Protein AF-X1J7U0-F1 (afdb_monomer_lite)

Radius of gyration: 18.51 Å; chains: 1; bounding box: 41×26×52 Å

Sequence (102 aa):
MEYYNYDGSIAEMCGNGIRCMARFAYENNLIKSKNISIETLAGIKKISIDTKDNKVENIKVDMGTPELRPENIPVNIKNKTEIFNHKISIDSKEFFINCVSI

InterPro domains:
  IPR001653 Diaminopimelate epimerase, DapF [PF01678] (1-67)
  IPR001653 Diaminopimelate epimerase, DapF [PTHR31689] (1-102)
  IPR018510 Diaminopimelate epimerase, active site [PS01326] (5-19)

Structure (mmCIF, N/CA/C/O backbone):
data_AF-X1J7U0-F1
#
_entry.id   AF-X1J7U0-F1
#
loop_
_atom_site.group_PDB
_atom_site.id
_atom_site.type_symbol
_atom_site.label_atom_id
_atom_site.label_alt_id
_atom_site.label_comp_id
_atom_site.label_asym_id
_atom_site.label_entity_id
_atom_site.label_seq_id
_atom_site.pdbx_PDB_ins_code
_atom_site.Cartn_x
_atom_site.Cartn_y
_atom_site.Cartn_z
_atom_site.occupancy
_atom_site.B_iso_or_equiv
_atom_site.auth_seq_id
_atom_site.auth_comp_id
_atom_site.auth_asym_id
_atom_site.auth_atom_id
_atom_site.pdbx_PDB_model_num
ATOM 1 N N . MET A 1 1 ? -7.525 -9.743 5.794 1.00 92.44 1 MET A N 1
ATOM 2 C CA . MET A 1 1 ? -8.256 -9.031 4.733 1.00 92.44 1 MET A CA 1
ATOM 3 C C . MET A 1 1 ? -8.063 -9.825 3.468 1.00 92.44 1 MET A C 1
ATOM 5 O O . MET A 1 1 ? -6.938 -9.923 2.995 1.00 92.44 1 MET A O 1
ATOM 9 N N . GLU A 1 2 ? -9.147 -10.374 2.948 1.00 95.19 2 GLU A N 1
ATOM 10 C CA . GL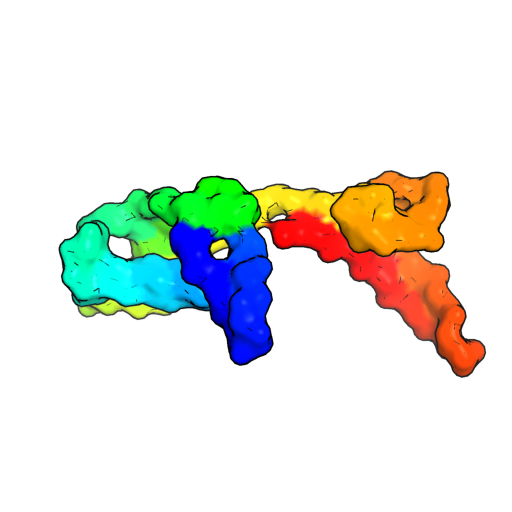U A 1 2 ? -9.192 -10.897 1.587 1.00 95.19 2 GLU A CA 1
ATOM 11 C C . GLU A 1 2 ? -9.812 -9.817 0.706 1.00 95.19 2 GLU A C 1
ATOM 13 O O . GLU A 1 2 ? -10.820 -9.217 1.088 1.00 95.19 2 GLU A O 1
ATOM 18 N N . TYR A 1 3 ? -9.181 -9.520 -0.426 1.00 95.56 3 TYR A N 1
ATOM 19 C CA . TYR A 1 3 ? -9.652 -8.490 -1.341 1.00 95.56 3 TYR A CA 1
ATOM 20 C C . TYR A 1 3 ? -9.891 -9.099 -2.717 1.00 95.56 3 TYR A C 1
ATOM 22 O O . TYR A 1 3 ? -8.975 -9.645 -3.328 1.00 95.56 3 TYR A O 1
ATOM 30 N N . TYR A 1 4 ? -11.124 -8.974 -3.198 1.00 96.19 4 TYR A N 1
ATOM 31 C CA . TYR A 1 4 ? -11.536 -9.426 -4.519 1.00 96.19 4 TYR A CA 1
ATOM 32 C C . TYR A 1 4 ? -11.652 -8.206 -5.432 1.00 96.19 4 TYR A C 1
ATOM 34 O O . TYR A 1 4 ? -12.327 -7.227 -5.099 1.00 96.19 4 TYR A O 1
ATOM 42 N N . ASN A 1 5 ? -10.970 -8.253 -6.570 1.00 95.38 5 ASN A N 1
ATOM 43 C CA . ASN A 1 5 ? -11.113 -7.267 -7.629 1.00 95.38 5 ASN A CA 1
ATOM 44 C C . ASN A 1 5 ? -12.500 -7.373 -8.275 1.00 95.38 5 ASN A C 1
ATOM 46 O O . ASN A 1 5 ? -13.217 -8.360 -8.114 1.00 95.38 5 ASN A O 1
ATOM 50 N N . TYR A 1 6 ? -12.872 -6.349 -9.045 1.00 95.81 6 TYR A N 1
ATOM 51 C CA . TYR A 1 6 ? -14.152 -6.315 -9.760 1.00 95.81 6 TYR A CA 1
ATOM 52 C C . TYR A 1 6 ? -14.344 -7.512 -10.712 1.00 95.81 6 TYR A C 1
ATOM 54 O O . TYR A 1 6 ? -15.466 -7.969 -10.903 1.00 95.81 6 TYR A O 1
ATOM 62 N N . ASP A 1 7 ? -13.254 -8.039 -11.273 1.00 96.88 7 ASP A N 1
ATOM 63 C CA . ASP A 1 7 ? -13.250 -9.216 -12.149 1.00 96.88 7 ASP A CA 1
ATOM 64 C C . ASP A 1 7 ? -13.273 -10.561 -11.393 1.00 96.88 7 ASP A C 1
ATOM 66 O O . ASP A 1 7 ? -13.235 -11.621 -12.015 1.00 96.88 7 ASP A O 1
ATOM 70 N N . GLY A 1 8 ? -13.336 -10.534 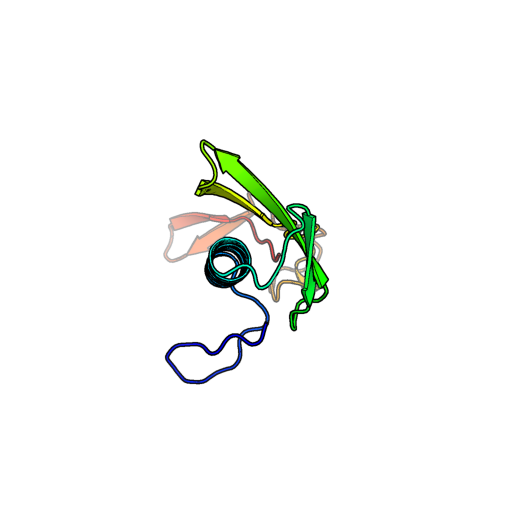-10.057 1.00 96.75 8 GLY A N 1
ATOM 71 C CA . GLY A 1 8 ? -13.350 -11.714 -9.193 1.00 96.75 8 GLY A CA 1
ATOM 72 C C . GLY A 1 8 ? -11.970 -12.286 -8.861 1.00 96.75 8 GLY A C 1
ATOM 73 O O . GLY A 1 8 ? -11.888 -13.201 -8.041 1.00 96.75 8 GLY A O 1
ATOM 74 N N . SER A 1 9 ? -10.884 -11.760 -9.439 1.00 96.31 9 SER A N 1
ATOM 75 C CA . SER A 1 9 ? -9.527 -12.164 -9.057 1.00 96.31 9 SER A CA 1
ATOM 76 C C . SER A 1 9 ? -9.202 -11.724 -7.625 1.00 96.31 9 SER A C 1
ATOM 78 O O . SER A 1 9 ? -9.671 -10.686 -7.153 1.00 96.31 9 SER A O 1
ATOM 80 N N . ILE A 1 10 ? -8.390 -12.509 -6.915 1.00 95.81 10 ILE A N 1
ATOM 81 C CA . ILE A 1 10 ? -7.936 -12.157 -5.566 1.00 95.81 10 ILE A CA 1
ATOM 82 C C . ILE A 1 10 ? -6.684 -11.290 -5.688 1.00 95.81 10 ILE A C 1
ATOM 84 O O . ILE A 1 10 ? -5.693 -11.708 -6.285 1.00 95.81 10 ILE A O 1
ATOM 88 N N . ALA A 1 11 ? -6.724 -10.091 -5.110 1.00 93.25 11 ALA A N 1
ATOM 89 C CA . ALA A 1 11 ? -5.559 -9.224 -5.009 1.00 93.25 11 ALA A CA 1
ATOM 90 C C . ALA A 1 11 ? -4.803 -9.501 -3.710 1.00 93.25 11 ALA A C 1
ATOM 92 O O . ALA A 1 11 ? -5.409 -9.738 -2.661 1.00 93.25 11 ALA A O 1
ATOM 93 N N . GLU A 1 12 ? -3.478 -9.379 -3.750 1.00 91.75 12 GLU A N 1
ATOM 94 C CA . GLU A 1 12 ? -2.668 -9.578 -2.549 1.00 91.75 12 GLU A CA 1
ATOM 95 C C . GLU A 1 12 ? -2.946 -8.506 -1.481 1.00 91.75 12 GLU A C 1
ATOM 97 O O . GLU A 1 12 ? -2.909 -8.766 -0.272 1.00 91.75 12 GLU A O 1
ATOM 102 N N . MET A 1 13 ? -3.233 -7.279 -1.936 1.00 90.38 13 MET A N 1
ATOM 103 C CA . MET A 1 13 ? -3.444 -6.110 -1.092 1.00 90.38 13 MET A CA 1
ATOM 104 C C . MET A 1 13 ? -4.207 -5.007 -1.840 1.00 90.38 13 MET A C 1
ATOM 106 O O . MET A 1 13 ? -4.076 -4.842 -3.050 1.00 90.38 13 MET A O 1
ATOM 110 N N . CYS A 1 14 ? -4.978 -4.204 -1.104 1.00 93.44 14 CYS A N 1
ATOM 111 C CA . CYS A 1 14 ? -5.525 -2.939 -1.591 1.00 93.44 14 CYS A CA 1
ATOM 112 C C . CYS A 1 14 ? -5.362 -1.862 -0.513 1.00 93.44 14 CYS A C 1
ATOM 114 O O . CYS A 1 14 ? -6.036 -1.896 0.521 1.00 93.44 14 CYS A O 1
ATOM 116 N N . GLY A 1 15 ? -4.484 -0.882 -0.756 1.00 92.94 15 GLY A N 1
ATOM 117 C CA . GLY A 1 15 ? -4.158 0.150 0.234 1.00 92.94 15 GLY A CA 1
ATOM 118 C C . GLY A 1 15 ? -5.361 1.017 0.607 1.00 92.94 15 GLY A C 1
ATOM 119 O O . GLY A 1 15 ? -5.494 1.446 1.751 1.00 92.94 15 GLY A O 1
ATOM 120 N N . ASN A 1 16 ? -6.277 1.244 -0.335 1.00 95.44 16 ASN A N 1
ATOM 121 C CA . ASN A 1 16 ? -7.527 1.954 -0.064 1.00 95.44 16 ASN A CA 1
ATOM 122 C C . ASN A 1 16 ? -8.494 1.072 0.737 1.00 95.44 16 ASN A C 1
ATOM 124 O O . ASN A 1 16 ? -9.025 1.511 1.758 1.00 95.44 16 ASN A O 1
ATOM 128 N N . GLY A 1 17 ? -8.659 -0.186 0.315 1.00 96.12 17 GLY A N 1
ATOM 129 C CA . GLY A 1 17 ? -9.546 -1.153 0.957 1.00 96.12 17 GLY A CA 1
ATOM 130 C C . GLY A 1 17 ? -9.195 -1.393 2.423 1.00 96.12 17 GLY A C 1
ATOM 131 O O . GLY A 1 17 ? -10.077 -1.339 3.278 1.00 96.12 17 GLY A O 1
ATOM 132 N N . ILE A 1 18 ? -7.908 -1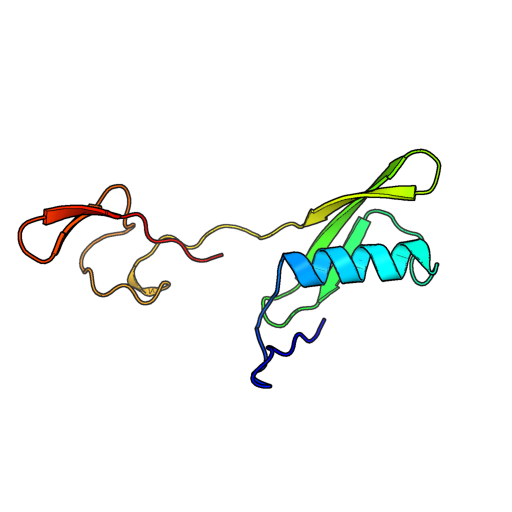.551 2.746 1.00 97.00 18 ILE A N 1
ATOM 133 C CA . ILE A 1 18 ? -7.470 -1.803 4.125 1.00 97.00 18 ILE A CA 1
ATOM 134 C C . ILE A 1 18 ? -7.740 -0.609 5.057 1.00 97.00 18 ILE A C 1
ATOM 136 O O . ILE A 1 18 ? -8.107 -0.808 6.215 1.00 97.00 18 ILE A O 1
ATOM 140 N N . ARG A 1 19 ? -7.653 0.636 4.556 1.00 97.94 19 ARG A N 1
ATOM 141 C CA . ARG A 1 19 ? -8.048 1.830 5.326 1.00 97.94 19 ARG A CA 1
ATOM 142 C C . ARG A 1 19 ? -9.552 1.851 5.575 1.00 97.94 19 ARG A C 1
ATOM 144 O O . ARG A 1 19 ? -9.976 2.080 6.704 1.00 97.94 19 ARG A O 1
ATOM 151 N N . CYS A 1 20 ? -10.359 1.568 4.554 1.00 97.25 20 CYS A N 1
ATOM 152 C CA . CYS A 1 20 ? -11.812 1.477 4.702 1.00 97.25 20 CYS A CA 1
ATOM 153 C C . CYS A 1 20 ? -12.217 0.382 5.700 1.00 97.25 20 CYS A C 1
ATOM 155 O O . CYS A 1 20 ? -13.049 0.629 6.570 1.00 97.25 20 CYS A O 1
ATOM 157 N N . MET A 1 21 ? -11.584 -0.792 5.632 1.00 97.00 21 MET A N 1
ATOM 158 C CA . MET A 1 21 ? -11.814 -1.896 6.565 1.00 97.00 21 MET A CA 1
ATOM 159 C C . MET A 1 21 ? -11.448 -1.513 8.006 1.00 97.00 21 MET A C 1
ATOM 161 O O . MET A 1 21 ? -12.237 -1.749 8.919 1.00 97.00 21 MET A O 1
ATOM 165 N N . ALA A 1 22 ? -10.281 -0.897 8.224 1.00 97.69 22 ALA A N 1
ATOM 166 C CA . ALA A 1 22 ? -9.853 -0.459 9.552 1.00 97.69 22 ALA A CA 1
ATOM 167 C C . ALA A 1 22 ? -10.796 0.605 10.140 1.00 97.69 22 ALA A C 1
ATOM 169 O O . ALA A 1 22 ? -11.160 0.520 11.315 1.00 97.69 22 ALA A O 1
ATOM 170 N N . ARG A 1 23 ? -11.255 1.558 9.315 1.00 97.50 23 ARG A N 1
ATOM 171 C CA . ARG A 1 23 ? -12.275 2.541 9.706 1.00 97.50 23 ARG A CA 1
ATOM 172 C C . ARG A 1 23 ? -13.567 1.856 10.130 1.00 97.50 23 ARG A C 1
ATOM 174 O O . ARG A 1 23 ? -14.062 2.127 11.219 1.00 97.50 23 ARG A O 1
ATOM 181 N N . PHE A 1 24 ? -14.077 0.957 9.289 1.00 96.56 24 PHE A N 1
ATOM 182 C CA . PHE A 1 24 ? -15.305 0.214 9.551 1.00 96.56 24 PHE A CA 1
ATOM 183 C C . PHE A 1 24 ? -15.215 -0.561 10.868 1.00 96.56 24 PHE A C 1
ATOM 185 O O . PHE A 1 24 ? -16.118 -0.463 11.696 1.00 96.56 24 PHE A O 1
ATOM 192 N N . ALA A 1 25 ? -14.115 -1.282 11.095 1.00 96.81 25 ALA A N 1
ATOM 193 C CA . ALA A 1 25 ? -13.917 -2.053 12.316 1.00 96.81 25 ALA A CA 1
ATOM 194 C C . ALA A 1 25 ? -13.900 -1.164 13.571 1.00 96.81 25 ALA A C 1
ATOM 196 O O . ALA A 1 25 ? -14.472 -1.541 14.594 1.00 96.81 25 ALA A O 1
ATOM 197 N N . TYR A 1 26 ? -13.271 0.012 13.494 1.00 96.44 26 TYR A N 1
ATOM 198 C CA . TYR A 1 26 ? -13.200 0.953 14.610 1.00 96.44 26 TYR A CA 1
ATOM 199 C C . TYR A 1 26 ? -14.548 1.630 14.888 1.00 96.44 26 TYR A C 1
ATOM 201 O O . TYR A 1 26 ? -15.027 1.602 16.018 1.00 96.44 26 TYR A O 1
ATOM 209 N N . GLU A 1 27 ? -15.199 2.186 13.862 1.00 95.38 27 GLU A N 1
ATOM 210 C CA . GLU A 1 27 ? -16.481 2.895 14.007 1.00 95.38 27 GLU A CA 1
ATOM 211 C C . GLU A 1 27 ? -17.628 1.959 14.434 1.00 95.38 27 GLU A C 1
ATOM 213 O O . GLU A 1 27 ? -18.551 2.398 15.117 1.00 95.38 27 GLU A O 1
ATOM 218 N N . ASN A 1 28 ? -17.547 0.662 14.113 1.00 96.12 28 ASN A N 1
ATOM 219 C CA . ASN A 1 28 ? -18.512 -0.355 14.555 1.00 96.12 28 ASN A CA 1
ATOM 220 C C . ASN A 1 28 ? -18.110 -1.066 15.860 1.00 96.12 28 ASN A C 1
ATOM 222 O O . ASN A 1 28 ? -18.710 -2.079 16.214 1.00 96.12 28 ASN A O 1
ATOM 226 N N . ASN A 1 29 ? -17.110 -0.561 16.593 1.00 95.31 29 ASN A N 1
ATOM 227 C CA . ASN A 1 29 ? -16.641 -1.125 17.866 1.00 95.31 29 ASN A CA 1
ATOM 228 C C . ASN A 1 29 ? -16.190 -2.602 17.802 1.00 95.31 29 ASN A C 1
ATOM 230 O O . ASN A 1 29 ? -16.147 -3.277 18.832 1.00 95.31 29 ASN A O 1
ATOM 234 N N . LEU A 1 30 ? -15.819 -3.109 16.619 1.00 96.81 30 LEU A N 1
ATOM 235 C CA . LEU A 1 30 ? -15.228 -4.448 16.458 1.00 96.81 30 LEU A CA 1
ATOM 236 C C . LEU A 1 30 ? -13.795 -4.490 17.003 1.00 96.81 30 LEU A C 1
ATOM 238 O O . LEU A 1 30 ? -13.297 -5.535 17.414 1.00 96.81 30 LEU A O 1
ATOM 242 N N . ILE A 1 31 ? -13.142 -3.329 17.030 1.00 96.12 31 ILE A N 1
ATOM 243 C CA . ILE A 1 31 ? -11.849 -3.093 17.665 1.00 96.12 31 ILE A CA 1
ATOM 244 C C . ILE A 1 31 ? -11.933 -1.836 18.534 1.00 96.12 31 ILE A C 1
ATOM 246 O O . ILE A 1 31 ? -12.707 -0.924 18.257 1.00 96.12 31 ILE A O 1
ATOM 250 N N . LYS A 1 32 ? -11.105 -1.774 19.580 1.00 93.50 32 LYS A N 1
ATOM 251 C CA . LYS A 1 32 ? -10.973 -0.586 20.449 1.00 93.50 32 LYS A CA 1
ATOM 252 C C . LYS A 1 32 ? -9.604 0.083 20.346 1.00 93.50 32 LYS A C 1
ATOM 254 O O . LYS A 1 32 ? -9.464 1.265 20.650 1.00 93.50 32 LYS A O 1
ATOM 259 N N . SER A 1 33 ? -8.585 -0.673 19.934 1.00 96.38 33 SER A N 1
ATOM 260 C CA . SER A 1 33 ? -7.230 -0.149 19.772 1.00 96.38 33 SER A CA 1
ATOM 261 C C . SER A 1 33 ? -7.140 0.740 18.536 1.00 96.38 33 SER A C 1
ATOM 263 O O . SER A 1 33 ? -7.688 0.415 17.486 1.00 96.38 33 SER A O 1
ATOM 265 N N . LYS A 1 34 ? -6.391 1.838 18.660 1.00 96.56 34 LYS A N 1
ATOM 266 C CA . LYS A 1 34 ? -6.017 2.699 17.530 1.00 96.56 34 LYS A CA 1
ATOM 267 C C . LYS A 1 34 ? -4.802 2.177 16.768 1.00 96.56 34 LYS A C 1
ATOM 269 O O . LYS A 1 34 ? -4.585 2.592 15.641 1.00 96.56 34 LYS A O 1
ATOM 274 N N . ASN A 1 35 ? -4.024 1.275 17.366 1.00 98.00 35 ASN A N 1
ATOM 275 C CA . ASN A 1 35 ? -2.908 0.602 16.709 1.00 98.00 35 ASN A CA 1
ATOM 276 C C . ASN A 1 35 ? -3.252 -0.876 16.559 1.00 98.00 35 ASN A C 1
ATOM 278 O O . ASN A 1 35 ? -3.438 -1.575 17.560 1.00 98.00 35 ASN A O 1
ATOM 282 N N . ILE A 1 36 ? -3.375 -1.334 15.320 1.00 97.56 36 ILE A N 1
ATOM 283 C CA . ILE A 1 36 ? -3.796 -2.698 14.994 1.00 97.56 36 ILE A CA 1
ATOM 284 C C . ILE A 1 36 ? -2.873 -3.310 13.947 1.00 97.56 36 ILE A C 1
ATOM 286 O O . ILE A 1 36 ? -2.103 -2.621 13.279 1.00 97.56 36 ILE A O 1
ATOM 290 N N . SER A 1 37 ? -2.969 -4.626 13.805 1.00 97.69 37 SER A N 1
ATOM 291 C CA . SER A 1 37 ? -2.360 -5.373 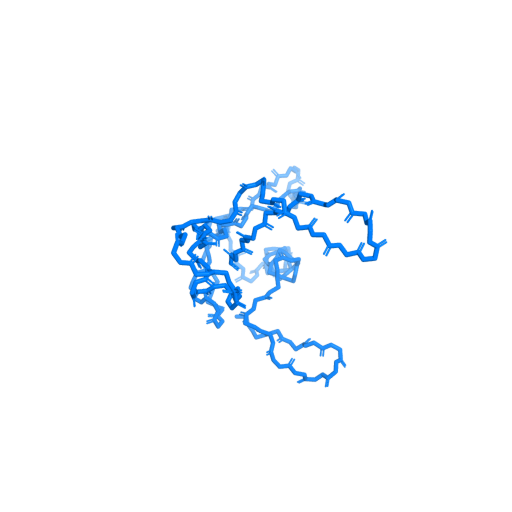12.710 1.00 97.69 37 SER A CA 1
ATOM 292 C C . SER A 1 37 ? -3.462 -6.065 11.922 1.00 97.69 37 SER A C 1
ATOM 294 O O . SER A 1 37 ? -4.375 -6.634 12.519 1.00 97.69 37 SER A O 1
ATOM 296 N N . ILE A 1 38 ? -3.391 -5.996 10.596 1.00 96.50 38 ILE A N 1
ATOM 297 C CA . ILE A 1 38 ? -4.303 -6.703 9.697 1.00 96.50 38 ILE A CA 1
ATOM 298 C C . ILE A 1 38 ? -3.470 -7.645 8.835 1.00 96.50 38 ILE A C 1
ATOM 300 O O . ILE A 1 38 ? -2.540 -7.219 8.154 1.00 96.50 38 ILE A O 1
ATOM 304 N N . GLU A 1 39 ? -3.809 -8.927 8.872 1.00 96.50 39 GLU A N 1
ATOM 305 C CA . GLU A 1 39 ? -3.241 -9.935 7.981 1.00 96.50 39 GLU A CA 1
ATOM 306 C C . GLU A 1 39 ? -3.777 -9.741 6.558 1.00 96.50 39 GLU A C 1
ATOM 308 O O . GLU A 1 39 ? -4.973 -9.510 6.364 1.00 96.50 39 GLU A O 1
ATOM 313 N N . THR A 1 40 ? -2.900 -9.809 5.562 1.00 95.06 40 THR A N 1
ATOM 314 C CA . THR A 1 40 ? -3.222 -9.757 4.129 1.00 95.06 40 THR A CA 1
ATOM 315 C C . THR A 1 40 ? -2.398 -10.819 3.409 1.00 95.06 40 THR A C 1
ATOM 317 O O . THR A 1 40 ? -1.458 -11.360 3.992 1.00 95.06 40 THR A O 1
ATOM 320 N N . LEU A 1 41 ? -2.697 -11.093 2.140 1.00 93.12 41 LEU A N 1
ATOM 321 C CA . LEU A 1 41 ? -1.854 -11.982 1.336 1.00 93.12 41 LEU A CA 1
ATOM 322 C C . LEU A 1 41 ? -0.460 -11.377 1.083 1.00 93.12 41 LEU A C 1
ATOM 324 O O . LEU A 1 41 ? 0.512 -12.117 1.006 1.00 93.12 41 LEU A O 1
ATOM 328 N N . ALA A 1 42 ? -0.327 -10.046 1.095 1.00 91.00 42 ALA A N 1
ATOM 329 C CA . ALA A 1 42 ? 0.961 -9.339 1.104 1.00 91.00 42 ALA A CA 1
ATOM 330 C C . ALA A 1 42 ? 1.611 -9.239 2.509 1.00 91.00 42 ALA A C 1
ATOM 332 O O . ALA A 1 42 ? 2.389 -8.316 2.787 1.00 91.00 42 ALA A O 1
ATOM 333 N N . GLY A 1 43 ? 1.250 -10.136 3.433 1.00 93.06 43 GLY A N 1
ATOM 334 C CA . GLY A 1 43 ? 1.742 -10.177 4.810 1.00 93.06 43 GLY A CA 1
ATOM 335 C C . GLY A 1 43 ? 0.970 -9.286 5.791 1.00 93.06 43 GLY A C 1
ATOM 336 O O . GLY A 1 43 ? -0.063 -8.690 5.474 1.00 93.06 43 GLY A O 1
ATOM 337 N N . ILE A 1 44 ? 1.466 -9.203 7.028 1.00 95.94 44 ILE A N 1
ATOM 338 C CA . ILE A 1 44 ? 0.845 -8.412 8.100 1.00 95.94 44 ILE A CA 1
ATOM 339 C C . ILE A 1 44 ? 1.141 -6.924 7.893 1.00 95.94 44 ILE A C 1
ATOM 341 O O . ILE A 1 44 ? 2.301 -6.522 7.802 1.00 95.94 44 ILE A O 1
ATOM 345 N N . LYS A 1 45 ? 0.096 -6.093 7.890 1.00 95.88 45 LYS A N 1
ATOM 346 C CA . LYS A 1 45 ? 0.205 -4.631 7.799 1.00 95.88 45 LYS A CA 1
ATOM 347 C C . LYS A 1 45 ? -0.135 -3.983 9.136 1.00 95.88 45 LYS A C 1
ATOM 349 O O . LYS A 1 45 ? -1.151 -4.313 9.754 1.00 95.88 45 LYS A O 1
ATOM 354 N N . LYS A 1 46 ? 0.709 -3.049 9.580 1.00 97.94 46 LYS A N 1
ATOM 355 C CA . LYS A 1 46 ? 0.486 -2.255 10.797 1.00 97.94 46 LYS A CA 1
ATOM 356 C C . LYS A 1 46 ? -0.325 -1.016 10.453 1.00 97.94 46 LYS A C 1
ATOM 358 O O . LYS A 1 46 ? -0.051 -0.349 9.458 1.00 97.94 46 LYS A O 1
ATOM 363 N N . ILE A 1 47 ? -1.323 -0.715 11.272 1.00 98.19 47 ILE A N 1
ATOM 364 C CA . ILE A 1 47 ? -2.256 0.381 11.025 1.00 98.19 47 ILE A CA 1
ATOM 365 C C . ILE A 1 47 ? -2.372 1.239 12.275 1.00 98.19 47 ILE A C 1
ATOM 367 O O . ILE A 1 47 ? -2.559 0.713 13.373 1.00 98.19 47 ILE A O 1
ATOM 371 N N . SER A 1 48 ? -2.322 2.555 12.079 1.00 98.38 48 SER A N 1
ATOM 372 C CA . SER A 1 48 ? -2.593 3.554 13.111 1.00 98.38 48 SER A CA 1
ATOM 373 C C . SER A 1 48 ? -3.803 4.397 12.716 1.00 98.38 48 SER A C 1
ATOM 375 O O . SER A 1 48 ? -3.870 4.932 11.609 1.00 98.38 48 SER A O 1
ATOM 377 N N . ILE A 1 49 ? -4.766 4.499 13.626 1.00 98.19 49 ILE A N 1
ATOM 378 C CA . ILE A 1 49 ? -6.040 5.193 13.445 1.00 98.19 49 ILE A CA 1
ATOM 379 C C . ILE A 1 49 ? -5.992 6.501 14.234 1.00 98.19 49 ILE A C 1
ATOM 381 O O . ILE A 1 49 ? -5.958 6.499 15.466 1.00 98.19 49 ILE A O 1
ATOM 385 N N . ASP A 1 50 ? -6.027 7.616 13.515 1.00 97.56 50 ASP A N 1
ATOM 386 C CA . ASP A 1 50 ? -6.103 8.952 14.091 1.00 97.56 50 ASP A CA 1
ATOM 387 C C . ASP A 1 50 ? -7.575 9.372 14.185 1.00 97.56 50 ASP A C 1
ATOM 389 O O . ASP A 1 50 ? -8.343 9.267 13.223 1.00 97.56 50 ASP A O 1
ATOM 393 N N . THR A 1 51 ? -7.985 9.842 15.362 1.00 95.94 51 THR A N 1
ATOM 394 C CA . THR A 1 51 ? -9.377 10.216 15.643 1.00 95.94 51 THR A CA 1
ATOM 395 C C . THR A 1 51 ? -9.467 11.644 16.152 1.00 95.94 51 THR A C 1
ATOM 397 O O . THR A 1 51 ? -8.677 12.023 17.020 1.00 95.94 51 THR A O 1
ATOM 400 N N . LYS A 1 52 ? -10.512 12.360 15.750 1.00 95.31 52 LYS A N 1
ATOM 401 C CA . LYS A 1 52 ? -10.865 13.691 16.242 1.00 95.31 52 LYS A CA 1
ATOM 402 C C . LYS A 1 52 ? -12.344 13.713 16.610 1.00 95.31 52 LYS A C 1
ATOM 404 O O . LYS A 1 52 ? -13.165 13.201 15.856 1.00 95.31 52 LYS A O 1
AT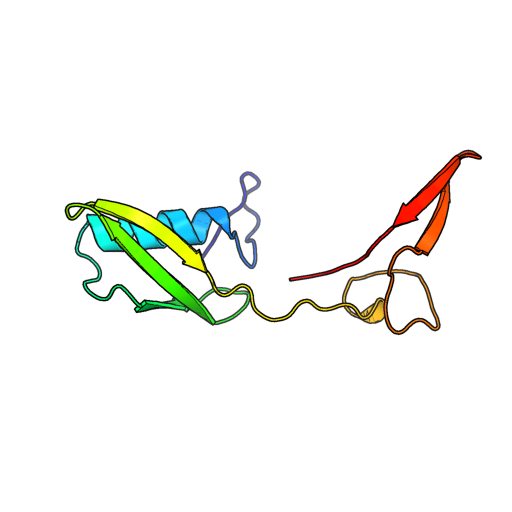OM 409 N N . ASP A 1 53 ? -12.676 14.225 17.794 1.00 92.12 53 ASP A N 1
ATOM 410 C CA . ASP A 1 53 ? -14.054 14.274 18.314 1.00 92.12 53 ASP A CA 1
ATOM 411 C C . ASP A 1 53 ? -14.788 12.918 18.245 1.00 92.12 53 ASP A C 1
ATOM 413 O O . ASP A 1 53 ? -15.940 12.823 17.824 1.00 92.12 53 ASP A O 1
ATOM 417 N N . ASN A 1 54 ? -14.089 11.841 18.625 1.00 83.88 54 ASN A N 1
ATOM 418 C CA . ASN A 1 54 ? -14.558 10.447 18.558 1.00 83.88 54 ASN A CA 1
ATOM 419 C C . ASN A 1 54 ? -14.909 9.928 17.150 1.00 83.88 54 ASN A C 1
ATOM 421 O O . ASN A 1 54 ? -15.532 8.876 17.024 1.00 83.88 54 ASN A O 1
ATOM 425 N N . LYS A 1 55 ? -14.480 10.613 16.087 1.00 90.31 55 LYS A N 1
ATOM 426 C CA . LYS A 1 55 ? -14.609 10.157 14.697 1.00 90.31 55 LYS A CA 1
ATOM 427 C C . LYS A 1 55 ? -13.242 9.854 14.107 1.00 90.31 55 LYS A C 1
ATOM 429 O O . LYS A 1 55 ? -12.256 10.503 14.452 1.00 90.31 55 LYS A O 1
ATOM 434 N N . VAL A 1 56 ? -13.174 8.871 13.212 1.00 95.81 56 VAL A N 1
ATOM 435 C CA . VAL A 1 56 ? -11.943 8.579 12.467 1.00 95.81 56 VAL A CA 1
ATOM 436 C C . VAL A 1 56 ? -11.669 9.729 11.500 1.00 95.81 56 VAL A C 1
ATOM 438 O O . VAL A 1 56 ? -12.518 10.060 10.674 1.00 95.81 56 VAL A O 1
ATOM 441 N N . GLU A 1 57 ? -10.485 10.328 11.607 1.00 96.75 57 GLU A N 1
ATOM 442 C CA . GLU A 1 57 ? -10.039 11.428 10.745 1.00 96.75 57 GLU A CA 1
ATOM 443 C C . GLU A 1 57 ? -9.065 10.911 9.684 1.00 96.75 57 GLU A C 1
ATOM 445 O O . GLU A 1 57 ? -9.261 11.151 8.496 1.00 96.75 57 GLU A O 1
ATOM 450 N N . ASN A 1 58 ? -8.054 10.142 10.101 1.00 97.38 58 ASN A N 1
ATOM 451 C CA . ASN A 1 58 ? -7.041 9.580 9.212 1.00 97.38 58 ASN A CA 1
ATOM 452 C C . ASN A 1 58 ? -6.684 8.148 9.607 1.00 97.38 58 ASN A C 1
ATOM 454 O O . ASN A 1 58 ? -6.798 7.745 10.764 1.00 97.38 58 ASN A O 1
ATOM 458 N N . ILE A 1 59 ? -6.213 7.379 8.627 1.00 98.06 59 ILE A N 1
ATOM 459 C CA . ILE A 1 59 ? -5.676 6.037 8.845 1.00 98.06 59 ILE A CA 1
ATOM 460 C C . ILE A 1 59 ? -4.338 5.935 8.131 1.00 98.06 59 ILE A C 1
ATOM 462 O O . ILE A 1 59 ? -4.258 6.101 6.912 1.00 98.06 59 ILE A O 1
ATOM 466 N N . LYS A 1 60 ? -3.300 5.629 8.904 1.00 98.06 60 LYS A N 1
ATOM 467 C CA . LYS A 1 60 ? -1.949 5.362 8.420 1.00 98.06 60 LYS A CA 1
ATOM 468 C C . LYS A 1 60 ? -1.759 3.862 8.297 1.00 98.06 60 LYS A C 1
ATOM 470 O O . LYS A 1 60 ? -2.116 3.118 9.208 1.00 98.06 60 LYS A O 1
ATOM 475 N N . VAL A 1 61 ? -1.193 3.435 7.178 1.00 97.38 61 VAL A N 1
ATOM 476 C CA . VAL A 1 61 ? -0.888 2.032 6.894 1.00 97.38 61 VAL A CA 1
ATOM 477 C C . VAL A 1 61 ? 0.603 1.943 6.629 1.00 97.38 61 VAL A C 1
ATOM 479 O O . VAL A 1 61 ? 1.118 2.668 5.779 1.00 97.38 61 VAL A O 1
ATOM 482 N N . ASP A 1 62 ? 1.284 1.073 7.362 1.00 95.69 62 ASP A N 1
ATOM 483 C CA . ASP A 1 62 ? 2.657 0.694 7.060 1.00 95.69 62 ASP A CA 1
ATOM 484 C C . ASP A 1 62 ? 2.650 -0.188 5.808 1.00 95.69 62 ASP A C 1
ATOM 486 O O . ASP A 1 62 ? 2.204 -1.340 5.836 1.00 95.69 62 ASP A O 1
ATOM 490 N N . MET A 1 63 ? 3.082 0.396 4.691 1.00 91.19 63 MET A N 1
ATOM 491 C CA . MET A 1 63 ? 3.150 -0.286 3.402 1.00 91.19 63 MET A CA 1
ATOM 492 C C . MET A 1 63 ? 4.386 -1.187 3.290 1.00 91.19 63 MET A C 1
ATOM 494 O O . MET A 1 63 ? 4.418 -2.048 2.417 1.00 91.19 63 MET A O 1
ATOM 498 N N . GLY A 1 64 ? 5.349 -1.058 4.208 1.00 88.69 64 GLY A N 1
ATOM 499 C CA . GLY A 1 64 ? 6.637 -1.735 4.143 1.00 88.69 64 GLY A CA 1
ATOM 500 C C . GLY A 1 64 ? 7.681 -0.973 3.326 1.00 88.69 64 GLY A C 1
ATOM 501 O O . GLY A 1 64 ? 7.522 0.200 2.981 1.00 88.69 64 GLY A O 1
ATOM 502 N N . THR A 1 65 ? 8.793 -1.653 3.061 1.00 89.88 65 THR A N 1
ATOM 503 C CA . THR A 1 65 ? 9.918 -1.124 2.283 1.00 89.88 65 THR A CA 1
ATOM 504 C C . THR A 1 65 ? 9.716 -1.439 0.801 1.00 89.88 65 THR A C 1
ATOM 506 O O . THR A 1 65 ? 9.412 -2.589 0.485 1.00 89.88 65 THR A O 1
ATOM 509 N N . PRO A 1 66 ? 9.902 -0.466 -0.107 1.00 90.81 66 PRO A N 1
ATOM 510 C CA . PRO A 1 66 ? 9.811 -0.725 -1.537 1.00 90.81 66 PRO A CA 1
ATOM 511 C C . PRO A 1 66 ? 10.911 -1.681 -2.012 1.00 90.81 66 PRO A C 1
ATOM 513 O O . PRO A 1 66 ? 12.056 -1.603 -1.566 1.00 90.81 66 PRO A O 1
ATOM 516 N N . GLU A 1 67 ? 10.574 -2.530 -2.977 1.00 92.38 67 GLU A N 1
ATOM 517 C CA . GLU A 1 67 ? 11.535 -3.282 -3.777 1.00 92.38 67 GLU A CA 1
ATOM 518 C C . GLU A 1 67 ? 11.918 -2.451 -5.007 1.00 92.38 67 GLU A C 1
ATOM 520 O O . GLU A 1 67 ? 11.054 -1.901 -5.696 1.00 92.38 67 GLU A O 1
ATOM 525 N N . LEU A 1 68 ? 13.226 -2.351 -5.257 1.00 94.00 68 LEU A N 1
ATOM 526 C CA . LEU A 1 68 ? 13.822 -1.542 -6.328 1.00 94.00 68 LEU A CA 1
ATOM 527 C C . LEU A 1 68 ? 14.593 -2.393 -7.343 1.00 94.00 68 LEU A C 1
ATOM 529 O O . LEU A 1 68 ? 14.885 -1.921 -8.445 1.00 94.00 68 LEU A O 1
ATOM 533 N N . ARG A 1 69 ? 14.903 -3.652 -7.009 1.00 93.19 69 ARG A N 1
ATOM 534 C CA . ARG A 1 69 ? 15.674 -4.535 -7.881 1.00 93.19 69 ARG A CA 1
ATOM 535 C C . ARG A 1 69 ? 14.848 -4.926 -9.108 1.00 93.19 69 ARG A C 1
ATOM 537 O O . ARG A 1 69 ? 13.773 -5.505 -8.943 1.00 93.19 69 ARG A O 1
ATOM 544 N N . PRO A 1 70 ? 15.350 -4.687 -10.336 1.00 93.75 70 PRO A N 1
ATOM 545 C CA . PRO A 1 70 ? 14.606 -4.960 -11.569 1.00 93.75 70 PRO A CA 1
ATOM 546 C C . PRO A 1 70 ? 14.079 -6.399 -11.654 1.00 93.75 70 PRO A C 1
ATOM 548 O O . PRO A 1 70 ? 12.936 -6.623 -12.044 1.00 93.75 70 PRO A O 1
ATOM 551 N N . GLU A 1 71 ? 14.901 -7.361 -11.230 1.00 91.75 71 GLU A N 1
ATOM 552 C CA . GLU A 1 71 ? 14.597 -8.797 -11.216 1.00 91.75 71 GLU A CA 1
ATOM 553 C C . GLU A 1 71 ? 13.407 -9.182 -10.325 1.00 91.75 71 GLU A C 1
ATOM 555 O O . GLU A 1 71 ? 12.740 -10.173 -10.611 1.00 91.75 71 GLU A O 1
ATOM 560 N N . ASN A 1 72 ? 13.094 -8.373 -9.309 1.00 91.06 72 ASN A N 1
ATOM 561 C CA . ASN A 1 72 ? 11.988 -8.615 -8.382 1.00 91.06 72 ASN A CA 1
ATOM 562 C C . ASN A 1 72 ? 10.723 -7.790 -8.708 1.00 91.06 72 ASN A C 1
ATOM 564 O O . ASN A 1 72 ? 9.688 -8.014 -8.089 1.00 91.06 72 ASN A O 1
ATOM 568 N N . ILE A 1 73 ? 10.785 -6.854 -9.669 1.00 92.56 73 ILE A N 1
ATOM 569 C CA . ILE A 1 73 ? 9.666 -5.985 -10.117 1.00 92.56 73 ILE A CA 1
ATOM 570 C C . ILE A 1 73 ? 9.192 -6.368 -11.540 1.00 92.56 73 ILE A C 1
ATOM 572 O O . ILE A 1 73 ? 8.517 -5.616 -12.235 1.00 92.56 73 ILE A O 1
ATOM 576 N N . PRO A 1 74 ? 9.436 -7.606 -11.972 1.00 91.19 74 PRO A N 1
ATOM 577 C CA . PRO A 1 74 ? 9.411 -8.023 -13.384 1.00 91.19 74 PRO A CA 1
ATOM 578 C C . PRO A 1 74 ? 9.961 -7.072 -14.470 1.00 91.19 74 PRO A C 1
ATOM 580 O O . PRO A 1 74 ? 9.413 -7.010 -15.573 1.00 91.19 74 PRO A O 1
ATOM 583 N N . VAL A 1 75 ? 11.059 -6.349 -14.229 1.00 94.44 75 VAL A N 1
ATOM 584 C CA . VAL A 1 75 ? 11.622 -5.420 -15.228 1.00 94.44 75 VAL A CA 1
ATOM 585 C C . VAL A 1 75 ? 12.706 -6.088 -16.080 1.00 94.44 75 VAL A C 1
ATOM 587 O O . VAL A 1 75 ? 13.733 -6.537 -15.578 1.00 94.44 75 VAL A O 1
ATOM 590 N N . ASN A 1 76 ? 12.533 -6.077 -17.407 1.00 92.38 76 ASN A N 1
ATOM 591 C CA . ASN A 1 76 ? 13.487 -6.654 -18.365 1.00 92.38 76 ASN A CA 1
ATOM 592 C C . ASN A 1 76 ? 14.658 -5.705 -18.714 1.00 92.38 76 ASN A C 1
ATOM 594 O O . ASN A 1 76 ? 14.950 -5.452 -19.882 1.00 92.38 76 ASN A O 1
ATOM 598 N N . ILE A 1 77 ? 15.325 -5.152 -17.698 1.00 90.75 77 ILE A N 1
ATOM 599 C CA . ILE A 1 77 ? 16.537 -4.331 -17.840 1.00 90.75 77 ILE A CA 1
ATOM 600 C C . ILE A 1 77 ? 17.624 -4.967 -16.974 1.00 90.75 77 ILE A C 1
ATOM 602 O O . ILE A 1 77 ? 17.509 -5.026 -15.753 1.00 90.75 77 ILE A O 1
ATOM 606 N N . LYS A 1 78 ? 18.681 -5.471 -17.617 1.00 88.06 78 LYS A N 1
ATOM 607 C CA . LYS A 1 78 ? 19.742 -6.251 -16.960 1.00 88.06 78 LYS A CA 1
ATOM 608 C C . LYS A 1 78 ? 20.863 -5.364 -16.412 1.00 88.06 78 LYS A C 1
ATOM 610 O O . LYS A 1 78 ? 21.048 -4.234 -16.859 1.00 88.06 78 LYS A O 1
ATOM 615 N N . ASN A 1 79 ? 21.664 -5.927 -15.502 1.00 87.44 79 ASN A N 1
ATOM 616 C CA . ASN A 1 79 ? 22.883 -5.317 -14.946 1.00 87.44 79 ASN A CA 1
ATOM 617 C C . ASN A 1 79 ? 22.638 -3.975 -14.233 1.00 87.44 79 ASN A C 1
ATOM 619 O O . ASN A 1 79 ? 23.453 -3.051 -14.309 1.00 87.44 79 ASN A O 1
ATOM 623 N N . LYS A 1 80 ? 21.498 -3.861 -13.551 1.00 90.00 80 LYS A N 1
ATOM 624 C CA . LYS A 1 80 ? 21.122 -2.707 -12.736 1.00 90.00 80 LYS A CA 1
ATOM 625 C C . LYS A 1 80 ? 20.615 -3.192 -11.387 1.00 90.00 80 LYS A C 1
ATOM 627 O O . LYS A 1 80 ? 19.897 -4.181 -11.319 1.00 90.00 80 LYS A O 1
ATOM 632 N N . THR A 1 81 ? 20.992 -2.483 -10.332 1.00 92.62 81 THR A N 1
ATOM 633 C CA . THR A 1 81 ? 20.492 -2.721 -8.972 1.00 92.62 81 THR A CA 1
ATOM 634 C C . THR A 1 81 ? 19.164 -2.015 -8.720 1.00 92.62 81 THR A C 1
ATOM 636 O O . THR A 1 81 ? 18.404 -2.457 -7.871 1.00 92.62 81 THR A O 1
ATOM 639 N N . GLU A 1 82 ? 18.875 -0.954 -9.476 1.00 95.06 82 GLU A N 1
ATOM 640 C CA . GLU A 1 82 ? 17.619 -0.204 -9.450 1.00 95.06 82 GLU A CA 1
ATOM 641 C C . GLU A 1 82 ? 17.367 0.499 -10.793 1.00 95.06 82 GLU A C 1
ATOM 643 O O . GLU A 1 82 ? 18.307 0.770 -11.553 1.00 95.06 82 GLU A O 1
ATOM 648 N N . ILE A 1 83 ? 16.098 0.807 -11.080 1.00 95.44 83 ILE A N 1
ATOM 649 C CA . ILE A 1 83 ? 15.689 1.634 -12.223 1.00 95.44 83 ILE A CA 1
ATOM 650 C C . ILE A 1 83 ? 15.188 2.971 -11.690 1.00 95.44 83 ILE A C 1
ATOM 652 O O . ILE A 1 83 ? 14.018 3.108 -11.336 1.00 95.44 83 ILE A O 1
ATOM 656 N N . PHE A 1 84 ? 16.085 3.952 -11.647 1.00 94.88 84 PHE A N 1
ATOM 657 C CA . PHE A 1 84 ? 15.779 5.316 -11.236 1.00 94.88 84 PHE A CA 1
ATOM 658 C C . PHE A 1 84 ? 16.216 6.304 -12.317 1.00 94.88 84 PHE A C 1
ATOM 660 O O . PHE A 1 84 ? 17.346 6.241 -12.805 1.00 94.88 84 PHE A O 1
ATOM 667 N N . ASN A 1 85 ? 15.303 7.192 -12.714 1.00 95.50 85 ASN A N 1
ATOM 668 C CA . ASN A 1 85 ? 15.454 8.164 -13.795 1.00 95.50 85 ASN A CA 1
ATOM 669 C C . ASN A 1 85 ? 16.073 7.546 -15.067 1.00 95.50 85 ASN A C 1
ATOM 671 O O . ASN A 1 85 ? 16.951 8.126 -15.709 1.00 95.50 85 ASN A O 1
ATOM 675 N N . HIS A 1 86 ? 15.665 6.320 -15.400 1.00 94.62 86 HIS A N 1
ATOM 676 C CA . HIS A 1 86 ? 16.247 5.566 -16.501 1.00 94.62 86 HIS A CA 1
ATOM 677 C C . HIS A 1 86 ? 15.633 6.010 -17.824 1.00 94.62 86 HIS A C 1
ATOM 679 O O . HIS A 1 86 ? 14.413 6.009 -17.980 1.00 94.62 86 HIS A O 1
ATOM 685 N N . LYS A 1 87 ? 16.479 6.378 -18.786 1.00 96.19 87 LYS A N 1
ATOM 686 C CA . LYS A 1 87 ? 16.033 6.833 -20.099 1.00 96.19 87 LYS A CA 1
ATOM 687 C C . LYS A 1 87 ? 15.631 5.651 -20.983 1.00 96.19 87 LYS A C 1
ATOM 689 O O . LYS A 1 87 ? 16.444 4.764 -21.223 1.00 96.19 87 LYS A O 1
ATOM 694 N N . ILE A 1 88 ? 14.416 5.691 -21.522 1.00 94.94 88 ILE A N 1
ATOM 695 C CA . ILE A 1 88 ? 13.921 4.780 -22.561 1.00 94.94 88 ILE A CA 1
ATOM 696 C C . ILE A 1 88 ? 13.453 5.573 -23.783 1.00 94.94 88 ILE A C 1
ATOM 698 O O . ILE A 1 88 ? 13.159 6.768 -23.687 1.00 94.94 88 ILE A O 1
ATOM 702 N N . SER A 1 89 ? 13.367 4.910 -24.934 1.00 96.12 89 SER A N 1
ATOM 703 C CA . SER A 1 89 ? 12.900 5.524 -26.178 1.00 96.12 89 SER A CA 1
ATOM 704 C C . SER A 1 89 ? 11.747 4.725 -26.771 1.00 96.12 89 SER A C 1
ATOM 706 O O . SER A 1 89 ? 11.882 3.525 -26.996 1.00 96.12 89 SER A O 1
ATOM 708 N N . ILE A 1 90 ? 10.617 5.394 -27.005 1.00 96.00 90 ILE A N 1
ATOM 709 C CA . ILE A 1 90 ? 9.393 4.819 -27.585 1.00 96.00 90 ILE A CA 1
ATOM 710 C C . ILE A 1 90 ? 8.929 5.772 -28.688 1.00 96.00 90 ILE A C 1
ATOM 712 O O . ILE A 1 90 ? 8.784 6.965 -28.429 1.00 96.00 90 ILE A O 1
ATOM 716 N N . ASP A 1 91 ? 8.741 5.271 -29.912 1.00 94.44 91 ASP A N 1
ATOM 717 C CA . ASP A 1 91 ? 8.299 6.049 -31.083 1.00 94.44 91 ASP A CA 1
ATOM 718 C C . ASP A 1 91 ? 9.044 7.390 -31.258 1.00 94.44 91 ASP A C 1
ATOM 720 O O . ASP A 1 91 ? 8.444 8.453 -31.430 1.00 94.44 91 ASP A O 1
ATOM 724 N N . SER A 1 92 ? 10.380 7.345 -31.168 1.00 94.00 92 SER A N 1
ATOM 725 C CA . SER A 1 92 ? 11.282 8.509 -31.280 1.00 94.00 92 SER A CA 1
ATOM 726 C C . SER A 1 92 ? 1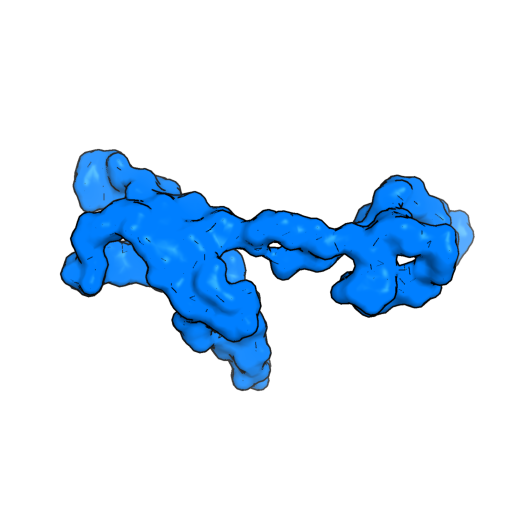1.128 9.579 -30.189 1.00 94.00 92 SER A C 1
ATOM 728 O O . SER A 1 92 ? 11.671 10.675 -30.322 1.00 94.00 92 SER A O 1
ATOM 730 N N . LYS A 1 93 ? 10.424 9.278 -29.092 1.00 97.25 93 LYS A N 1
ATOM 731 C CA . LYS A 1 93 ? 10.343 10.128 -27.897 1.00 97.25 93 LYS A CA 1
ATOM 732 C C . LYS A 1 93 ? 11.155 9.531 -26.759 1.00 97.25 93 LYS A C 1
ATOM 734 O O . LYS A 1 93 ? 11.191 8.315 -26.577 1.00 97.25 93 LYS A O 1
ATOM 739 N N . GLU A 1 94 ? 11.789 10.399 -25.982 1.00 97.69 94 GLU A N 1
ATOM 740 C CA . GLU A 1 94 ? 12.543 10.013 -24.791 1.00 97.69 94 GLU A CA 1
ATOM 741 C C . GLU A 1 94 ? 11.659 10.114 -23.548 1.00 97.69 94 GLU A C 1
ATOM 743 O O . GLU A 1 94 ? 10.968 11.112 -23.345 1.00 97.69 94 GLU A O 1
ATOM 748 N N . PHE A 1 95 ? 11.705 9.085 -22.706 1.00 97.50 95 PHE A N 1
ATOM 749 C CA . PHE A 1 95 ? 11.023 9.044 -21.416 1.00 97.50 95 PHE A CA 1
ATOM 750 C C . PHE A 1 95 ? 12.020 8.687 -20.325 1.00 97.50 95 PHE A C 1
ATOM 752 O O . PHE A 1 95 ? 12.963 7.936 -20.564 1.00 97.50 95 PHE A O 1
ATOM 759 N N . PHE A 1 96 ? 11.770 9.178 -19.118 1.00 96.94 96 PHE A N 1
ATOM 760 C CA . PHE A 1 96 ? 12.511 8.796 -17.926 1.00 96.94 96 PHE A CA 1
ATOM 761 C C . PHE A 1 96 ? 11.584 8.011 -17.007 1.00 96.94 96 PHE A C 1
ATOM 763 O O . PHE A 1 96 ? 10.514 8.499 -16.645 1.00 96.94 96 PHE A O 1
ATOM 770 N N . ILE A 1 97 ? 11.980 6.789 -16.661 1.00 96.00 97 ILE A N 1
ATOM 771 C CA . ILE A 1 97 ? 11.172 5.880 -15.848 1.00 96.00 97 ILE A CA 1
ATOM 772 C C . ILE A 1 97 ? 11.827 5.598 -14.499 1.00 96.00 97 ILE A C 1
ATOM 774 O O . ILE A 1 97 ? 13.054 5.562 -14.372 1.00 96.00 97 ILE A O 1
ATOM 778 N N . ASN A 1 98 ? 10.974 5.352 -13.508 1.00 95.56 98 ASN A N 1
ATOM 779 C CA . ASN A 1 98 ? 11.328 4.746 -12.233 1.00 95.56 98 ASN A CA 1
ATOM 780 C C . ASN A 1 98 ? 10.522 3.452 -12.104 1.00 95.56 98 ASN A C 1
ATOM 782 O O . ASN A 1 98 ? 9.329 3.459 -12.413 1.00 95.56 98 ASN A O 1
ATOM 786 N N . CYS A 1 99 ? 11.138 2.366 -11.649 1.00 95.62 99 CYS A N 1
ATOM 787 C CA . CYS A 1 99 ? 10.424 1.116 -11.381 1.00 95.62 99 CYS A CA 1
ATOM 788 C C . CYS A 1 99 ? 10.510 0.787 -9.895 1.00 95.62 99 CYS A C 1
ATOM 790 O O . CYS A 1 99 ? 11.594 0.790 -9.320 1.00 95.62 99 CYS A O 1
ATOM 792 N N . VAL A 1 100 ? 9.360 0.511 -9.288 1.00 94.00 100 VAL A N 1
ATOM 793 C CA . VAL A 1 100 ? 9.226 0.223 -7.860 1.00 94.00 100 VAL A CA 1
ATOM 794 C C . VAL A 1 100 ? 8.054 -0.729 -7.651 1.00 94.00 100 VAL A C 1
ATOM 796 O O . VAL A 1 100 ? 7.042 -0.614 -8.342 1.00 94.00 100 VAL A O 1
ATOM 799 N N . SER A 1 101 ? 8.190 -1.646 -6.697 1.00 89.38 101 SER A N 1
ATOM 800 C CA . SER A 1 101 ? 7.087 -2.453 -6.169 1.00 89.38 101 SER A CA 1
ATOM 801 C C . SER A 1 101 ? 6.981 -2.249 -4.659 1.00 89.38 101 SER A C 1
ATOM 803 O O . SER A 1 101 ? 7.998 -2.037 -3.999 1.00 89.38 101 SER A O 1
ATOM 805 N N . ILE A 1 102 ? 5.764 -2.284 -4.115 1.00 81.00 102 ILE A N 1
ATOM 806 C CA . ILE A 1 102 ? 5.452 -2.119 -2.683 1.00 81.00 102 ILE A CA 1
ATOM 807 C C . ILE A 1 102 ? 4.488 -3.221 -2.258 1.00 81.00 102 ILE A C 1
ATOM 809 O O . ILE A 1 102 ? 3.527 -3.449 -3.024 1.00 81.00 102 ILE A O 1
#

pLDDT: mean 94.62, std 3.08, range [81.0, 98.38]

Foldseek 3Di:
DWDADPVRDTDQDDPVVVFVVVQVCCVVVVDPDQWDWDQTSVGIKIKGFDDDPSHTDDMDICPDDKQAQCVVQVHPDPDDRGQFQHWDADPNDIDGDGGIDD

Secondary structure (DSSP, 8-state):
--EE-TTSPEES--HHHHHHHHHHHHHTTS---SEEEEEETTEEEEEEEEEETTEEEEEEE---PPB--GGGTT----S-S--SSEEEEETTEEEEE---B-

Organism: NCBI:txid412755